Protein AF-Q01S53-F1 (afdb_monomer)

Secondary structure (DSSP, 8-state):
---SHHHHHHHHHHHHHHHHHGGG--HHHHHHHHHHHHHHHT--TTT----TTS-HHHHHHHHHHT-SS-HHHHHHHHH-SHHHHHHHHTTSS---HHHHHHHHHHHTS-GGGG--

Nearest PDB structures (foldseek):
  6jq4-assembly1_A  TM=4.716E-01  e=2.432E-02  Escherichia coli K-12
  2kpj-assembly1_A  TM=8.462E-01  e=1.633E+00  Agathobacter rectalis ATCC 33656
  6b9s-assembly3_F  TM=6.763E-01  e=1.186E+00  Nitrosopumilus maritimus SCM1
  6b9t-assembly1_B  TM=7.610E-01  e=1.916E+00  Nitrosopumilus maritimus SCM1
  3jxc-assembly1_L  TM=8.219E-01  e=4.996E+00  Lederbergvirus P22

Solvent-accessible surface area (backbone atoms only — not comparable to full-atom values): 6597 Å² total; per-residue (Å²): 125,72,87,47,71,67,53,45,50,54,50,50,55,54,46,51,54,52,56,74,40,58,86,76,50,51,76,67,53,49,53,50,46,56,57,50,51,58,36,44,74,56,49,48,82,70,35,62,80,64,65,95,85,58,52,45,24,54,36,51,47,47,40,38,74,42,38,96,55,59,58,66,72,71,34,32,87,60,51,55,51,71,67,49,41,51,30,37,59,68,54,76,38,85,48,49,69,69,47,17,45,50,46,15,63,75,67,38,45,69,31,72,64,40,48,124

Foldseek 3Di:
DQDAVVSVVVLVVLLVVLVVCPPVDDPVSVVVNVVSVVVCVLPDPQQHADDPPDALLVRLVSSQVSDPDHQCVLCCVQQPDPVSSVCLNVVVDQQDQRSLVSNCVSSSHHSVSRHD

Sequence (116 aa):
MIEDDKQFDGIMKRLSYLIGKGRSRTPDETKLYKLLDLRIEDYNPKYGMPPDSVTRDEALQFLLDHSEKPANELLAPVFGQRRHVHEALTGKRPISAAPARKLGQILRVKSGLFVR

Organism: Solibacter usitatus (strain Ellin6076) (NCBI:txid234267)

Radius of gyration: 16.97 Å; Cα contacts (8 Å, |Δi|>4): 108; chains: 1; bounding box: 45×22×43 Å

pLDDT: mean 80.61, std 10.2, range [51.03, 94.5]

Structure (mmCIF, N/CA/C/O backbone):
data_AF-Q01S53-F1
#
_entry.id   AF-Q01S53-F1
#
loop_
_atom_site.group_PDB
_atom_site.id
_atom_site.type_symbol
_atom_site.label_atom_id
_atom_site.label_alt_id
_atom_site.label_comp_id
_atom_site.label_asym_id
_atom_site.label_entity_id
_atom_site.label_seq_id
_atom_site.pdbx_PDB_ins_code
_atom_site.Cartn_x
_atom_site.Cartn_y
_atom_site.Cartn_z
_atom_site.occupancy
_atom_site.B_iso_or_equiv
_atom_site.auth_seq_id
_atom_site.auth_comp_id
_atom_site.auth_asym_id
_atom_site.auth_atom_id
_atom_site.pdbx_PDB_model_num
ATOM 1 N N . MET A 1 1 ? -7.812 -3.965 0.422 1.00 51.03 1 MET A N 1
ATOM 2 C CA . MET A 1 1 ? -6.970 -3.157 -0.470 1.00 51.03 1 MET A CA 1
ATOM 3 C C . MET A 1 1 ? -7.505 -1.740 -0.545 1.00 51.03 1 MET A C 1
ATOM 5 O O . MET A 1 1 ? -8.665 -1.569 -0.899 1.00 51.03 1 MET A O 1
ATOM 9 N N . ILE A 1 2 ? -6.680 -0.796 -0.105 1.00 56.50 2 ILE A N 1
ATOM 10 C CA . ILE A 1 2 ? -6.868 0.654 -0.193 1.00 56.50 2 ILE A CA 1
ATOM 11 C C . ILE A 1 2 ? -6.158 1.090 -1.476 1.00 56.50 2 ILE A C 1
ATOM 13 O O . ILE A 1 2 ? -5.087 0.555 -1.772 1.00 56.50 2 ILE A O 1
ATOM 17 N N . GLU A 1 3 ? -6.798 1.926 -2.284 1.00 54.00 3 GLU A N 1
ATOM 18 C CA . GLU A 1 3 ? -6.346 2.229 -3.650 1.00 54.00 3 GLU A CA 1
ATOM 19 C C . GLU A 1 3 ? -5.772 3.633 -3.786 1.00 54.00 3 GLU A C 1
ATOM 21 O O . GLU A 1 3 ? -4.897 3.829 -4.615 1.00 54.00 3 GLU A O 1
ATOM 26 N N . ASP A 1 4 ? -6.192 4.563 -2.929 1.00 60.47 4 ASP A N 1
ATOM 27 C CA . ASP A 1 4 ? -5.726 5.945 -2.938 1.00 60.47 4 ASP A CA 1
ATOM 28 C C . ASP A 1 4 ? -5.750 6.555 -1.522 1.00 60.47 4 ASP A C 1
ATOM 30 O O . ASP A 1 4 ? -6.352 6.004 -0.588 1.00 60.47 4 ASP A O 1
ATOM 34 N N . ASP A 1 5 ? -5.113 7.716 -1.369 1.00 60.00 5 ASP A N 1
ATOM 35 C CA . ASP A 1 5 ? -5.032 8.445 -0.098 1.00 60.00 5 ASP A CA 1
ATOM 36 C C . ASP A 1 5 ? -6.411 8.875 0.429 1.00 60.00 5 ASP A C 1
ATOM 38 O O . ASP A 1 5 ? -6.627 8.927 1.637 1.00 60.00 5 ASP A O 1
ATOM 42 N N . LYS A 1 6 ? -7.400 9.112 -0.445 1.00 68.69 6 LYS A N 1
ATOM 43 C CA . LYS A 1 6 ? -8.765 9.467 -0.017 1.00 68.69 6 LYS A CA 1
ATOM 44 C C . LYS A 1 6 ? -9.492 8.266 0.581 1.00 68.69 6 LYS A C 1
ATOM 46 O O . LYS A 1 6 ? -10.251 8.418 1.541 1.00 68.69 6 LYS A O 1
ATOM 51 N N . GLN A 1 7 ? -9.284 7.071 0.033 1.00 65.75 7 GLN A N 1
ATOM 52 C CA . GLN A 1 7 ? -9.774 5.823 0.597 1.00 65.75 7 GLN A CA 1
ATOM 53 C C . GLN A 1 7 ? -9.077 5.537 1.923 1.00 65.75 7 GLN A C 1
ATOM 55 O O . GLN A 1 7 ? -9.751 5.115 2.865 1.00 65.75 7 GLN A O 1
ATOM 60 N N . PHE A 1 8 ? -7.770 5.799 2.019 1.00 69.38 8 PHE A N 1
ATOM 61 C CA . PHE A 1 8 ? -7.038 5.691 3.275 1.00 69.38 8 PHE A CA 1
ATOM 62 C C . PHE A 1 8 ? -7.618 6.635 4.331 1.00 69.38 8 PHE A C 1
ATOM 64 O O . PHE A 1 8 ? -8.044 6.171 5.386 1.00 69.38 8 PHE A O 1
ATOM 71 N N . ASP A 1 9 ? -7.758 7.923 4.021 1.00 73.12 9 ASP A N 1
ATOM 72 C CA . ASP A 1 9 ? -8.330 8.930 4.918 1.00 73.12 9 ASP A CA 1
ATOM 73 C C . ASP A 1 9 ? -9.765 8.590 5.333 1.00 73.12 9 ASP A C 1
ATOM 75 O O . ASP A 1 9 ? -10.136 8.701 6.506 1.00 73.12 9 ASP A O 1
ATOM 79 N N . GLY A 1 10 ? -10.588 8.122 4.392 1.00 81.56 10 GLY A N 1
ATOM 80 C CA . GLY A 1 10 ? -11.950 7.671 4.668 1.00 81.56 10 GLY A CA 1
ATOM 81 C C . GLY A 1 10 ? -11.982 6.480 5.630 1.00 81.56 10 GLY A C 1
ATOM 82 O O . GLY A 1 10 ? -12.764 6.470 6.590 1.00 81.56 10 GLY A O 1
ATOM 83 N N . ILE A 1 11 ? -11.103 5.499 5.413 1.00 80.62 11 ILE A N 1
ATOM 84 C CA . ILE A 1 11 ? -10.939 4.334 6.284 1.00 80.62 11 ILE A CA 1
ATOM 85 C C . ILE A 1 11 ? -10.427 4.766 7.662 1.00 80.62 11 ILE A C 1
ATOM 87 O O . ILE A 1 11 ? -11.019 4.367 8.663 1.00 80.62 11 ILE A O 1
ATOM 91 N N . MET A 1 12 ? -9.425 5.643 7.738 1.00 78.88 12 MET A N 1
ATOM 92 C CA . MET A 1 12 ? -8.858 6.161 8.987 1.00 78.88 12 MET A CA 1
ATOM 93 C C . MET A 1 12 ? -9.864 6.974 9.796 1.00 78.88 12 MET A C 1
ATOM 95 O O . MET A 1 12 ? -9.945 6.825 11.019 1.00 78.88 12 MET A O 1
ATOM 99 N N . LYS A 1 13 ? -10.696 7.783 9.133 1.00 87.00 13 LYS A N 1
ATOM 100 C CA . LYS A 1 13 ? -11.781 8.531 9.778 1.00 87.00 13 LYS A CA 1
ATOM 101 C C . LYS A 1 13 ? -12.820 7.582 10.373 1.00 87.00 13 LYS A C 1
ATOM 103 O O . LYS A 1 13 ? -13.268 7.775 11.506 1.00 87.00 13 LYS A O 1
ATOM 108 N N . ARG A 1 14 ? -13.183 6.524 9.638 1.00 87.12 14 ARG A N 1
ATOM 109 C CA . ARG A 1 14 ? -14.126 5.503 10.117 1.00 87.12 14 ARG A CA 1
ATOM 110 C C . ARG A 1 14 ? -13.529 4.662 11.247 1.00 87.12 14 ARG A C 1
ATOM 112 O O . ARG A 1 14 ? -14.236 4.370 12.209 1.00 87.12 14 ARG A O 1
ATOM 119 N N . LEU A 1 15 ? -12.246 4.319 11.164 1.00 86.44 15 LEU A N 1
ATOM 120 C CA . LEU A 1 15 ? -11.533 3.574 12.197 1.00 86.44 15 LEU A CA 1
ATOM 121 C C . LEU A 1 15 ? -11.415 4.395 13.484 1.00 86.44 15 LEU A C 1
ATOM 123 O O . LEU A 1 15 ? -11.756 3.894 14.549 1.00 86.44 15 LEU A O 1
ATOM 127 N N . SER A 1 16 ? -11.045 5.675 13.381 1.00 84.06 16 SER A N 1
ATOM 128 C CA . SER A 1 16 ? -10.969 6.608 14.515 1.00 84.06 16 SER A CA 1
ATOM 129 C C . SER A 1 16 ? -12.303 6.726 15.251 1.00 84.06 16 SER A C 1
ATOM 131 O O . SER A 1 16 ? -12.344 6.676 16.479 1.00 84.06 16 SER A O 1
ATOM 133 N N . TYR A 1 17 ? -13.417 6.794 14.514 1.00 90.25 17 TYR A N 1
ATOM 134 C CA . TYR A 1 17 ? -14.755 6.770 15.108 1.00 90.25 17 TYR A CA 1
ATOM 135 C C . TYR A 1 17 ? -15.029 5.471 15.887 1.00 90.25 17 TYR A C 1
ATOM 137 O O . TYR A 1 17 ? -15.538 5.508 17.007 1.00 90.25 17 TYR A O 1
ATOM 145 N N . LEU A 1 18 ? -14.667 4.315 15.320 1.00 90.06 18 LEU A N 1
ATOM 146 C CA . LEU A 1 18 ? -14.849 3.008 15.962 1.00 90.06 18 LEU A CA 1
ATOM 147 C C . LEU A 1 18 ? -13.929 2.822 17.180 1.00 90.06 18 LEU A C 1
ATOM 149 O O . LEU A 1 18 ? -14.356 2.241 18.176 1.00 90.06 18 LEU A O 1
ATOM 153 N N . ILE A 1 19 ? -12.703 3.346 17.129 1.00 87.06 19 ILE A N 1
ATOM 154 C CA . ILE A 1 19 ? -11.773 3.390 18.265 1.00 87.06 19 ILE A CA 1
ATOM 155 C C . ILE A 1 19 ? -12.363 4.247 19.386 1.00 87.06 19 ILE A C 1
ATOM 157 O O . ILE A 1 19 ? -12.418 3.793 20.527 1.00 87.06 19 ILE A O 1
ATOM 161 N N . GLY A 1 20 ? -12.887 5.433 19.057 1.00 86.94 20 GLY A N 1
ATOM 162 C CA . GLY A 1 20 ? -13.521 6.337 20.019 1.00 86.94 20 GLY A CA 1
ATOM 163 C C . GLY A 1 20 ? -14.726 5.724 20.740 1.00 86.94 20 GLY A C 1
ATOM 164 O O . GLY A 1 20 ? -14.978 6.043 21.898 1.00 86.94 20 GLY A O 1
ATOM 165 N N . LYS A 1 21 ? -15.436 4.780 20.105 1.00 89.00 21 LYS A N 1
ATOM 166 C CA . LYS A 1 21 ? -16.507 4.009 20.759 1.00 89.00 21 LYS A CA 1
ATOM 167 C C . LYS A 1 21 ? -16.005 2.980 21.773 1.00 89.00 21 LYS A C 1
ATOM 169 O O . LYS A 1 21 ? -16.776 2.566 22.637 1.00 89.00 21 LYS A O 1
ATOM 174 N N . GLY A 1 22 ? -14.756 2.525 21.679 1.00 85.31 22 GLY A N 1
ATOM 175 C CA . GLY A 1 22 ? -14.156 1.594 22.634 1.00 85.31 22 GLY A CA 1
ATOM 176 C C . GLY A 1 22 ? -14.990 0.325 22.854 1.00 85.31 22 GLY A C 1
ATOM 177 O O . GLY A 1 22 ? -15.174 -0.476 21.932 1.00 85.31 22 GLY A O 1
ATOM 178 N N . ARG A 1 23 ? -15.474 0.130 24.089 1.00 86.00 23 ARG A N 1
ATOM 179 C CA . ARG A 1 23 ? -16.317 -1.014 24.494 1.00 86.00 23 ARG A CA 1
ATOM 180 C C . ARG A 1 23 ? -17.798 -0.855 24.133 1.00 86.00 23 ARG A C 1
ATOM 182 O O . ARG A 1 23 ? -18.526 -1.836 24.182 1.00 86.00 23 ARG A O 1
ATOM 189 N N . SER A 1 24 ? -18.229 0.338 23.728 1.00 91.88 24 SER A N 1
ATOM 190 C CA . SER A 1 24 ? -19.618 0.637 23.352 1.00 91.88 24 SER A CA 1
ATOM 191 C C . SER A 1 24 ? -19.940 0.294 21.892 1.00 91.88 24 SER A C 1
ATOM 193 O O . SER A 1 24 ? -21.009 0.646 21.398 1.00 91.88 24 SER A O 1
ATOM 195 N N . ARG A 1 25 ? -19.014 -0.355 21.172 1.00 93.19 25 ARG A N 1
ATOM 196 C CA . ARG A 1 25 ? -19.246 -0.833 19.803 1.00 93.19 25 ARG A CA 1
ATOM 197 C C . ARG A 1 25 ? -20.278 -1.949 19.792 1.00 93.19 25 ARG A C 1
ATOM 199 O O . ARG A 1 25 ? -20.219 -2.870 20.605 1.00 93.19 25 ARG A O 1
ATOM 206 N N . THR A 1 26 ? -21.164 -1.917 18.804 1.00 94.50 26 THR A N 1
ATOM 207 C CA . THR A 1 26 ? -22.052 -3.053 18.541 1.00 94.50 26 THR A CA 1
ATOM 208 C C . THR A 1 26 ? -21.261 -4.260 18.002 1.00 94.50 26 THR A C 1
ATOM 210 O O . THR A 1 26 ? -20.107 -4.121 17.565 1.00 94.50 26 THR A O 1
ATOM 213 N N . PRO A 1 27 ? -21.855 -5.468 17.986 1.00 92.81 27 PRO A N 1
ATOM 214 C CA . PRO A 1 27 ? -21.220 -6.637 17.380 1.00 92.81 27 PRO A CA 1
ATOM 215 C C . PRO A 1 27 ? -20.832 -6.420 15.910 1.00 92.81 27 PRO A C 1
ATOM 217 O O . PRO A 1 27 ? -19.741 -6.812 15.496 1.00 92.81 27 PRO A O 1
ATOM 220 N N . ASP A 1 28 ? -21.675 -5.744 15.130 1.00 92.44 28 ASP A N 1
ATOM 221 C CA . ASP A 1 28 ? -21.389 -5.471 13.718 1.00 92.44 28 ASP A CA 1
ATOM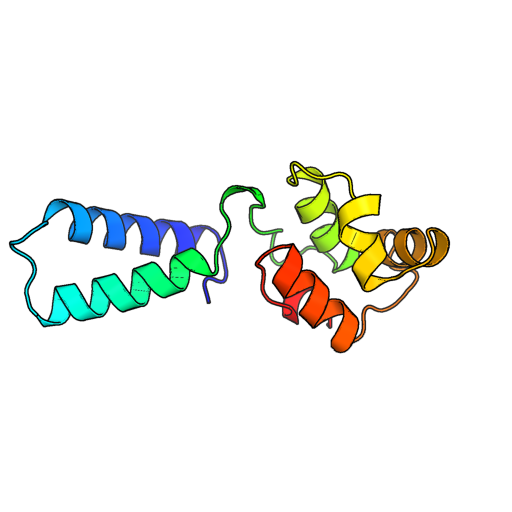 222 C C . ASP A 1 28 ? -20.337 -4.375 13.539 1.00 92.44 28 ASP A C 1
ATOM 224 O O . ASP A 1 28 ? -19.464 -4.492 12.680 1.00 92.44 28 ASP A O 1
ATOM 228 N N . GLU A 1 29 ? -20.323 -3.362 14.406 1.00 92.06 29 GLU A N 1
ATOM 229 C CA . GLU A 1 29 ? -19.243 -2.370 14.446 1.00 92.06 29 GLU A CA 1
ATOM 230 C C . GLU A 1 29 ? -17.895 -2.997 14.811 1.00 92.06 29 GLU A C 1
ATOM 232 O O . GLU A 1 29 ? -16.853 -2.586 14.300 1.00 92.06 29 GLU A O 1
ATOM 237 N N . THR A 1 30 ? -17.904 -4.026 15.657 1.00 91.19 30 THR A N 1
ATOM 238 C CA . THR A 1 30 ? -16.702 -4.788 16.006 1.00 91.19 30 THR A CA 1
ATOM 239 C C . THR A 1 30 ? -16.196 -5.610 14.821 1.00 91.19 30 THR A C 1
ATOM 241 O O . THR A 1 30 ? -14.990 -5.636 14.572 1.00 91.19 30 THR A O 1
ATOM 244 N N . LYS A 1 31 ? -17.092 -6.246 14.052 1.00 90.25 31 LYS A N 1
ATOM 245 C CA . LYS A 1 31 ? -16.720 -6.933 12.801 1.00 90.25 31 LYS A CA 1
ATOM 246 C C . LYS A 1 31 ? -16.149 -5.951 11.779 1.00 90.25 31 LYS A C 1
ATOM 248 O O . LYS A 1 31 ? -15.105 -6.227 11.193 1.00 90.25 31 LYS A O 1
ATOM 253 N N . LEU A 1 32 ? -16.800 -4.799 11.601 1.00 89.88 32 LEU A N 1
ATOM 254 C CA . LEU A 1 32 ? -16.341 -3.755 10.689 1.00 89.88 32 LEU A CA 1
ATOM 255 C C . LEU A 1 32 ? -14.964 -3.226 11.095 1.00 89.88 32 LEU A C 1
ATOM 257 O O . LEU A 1 32 ? -14.094 -3.113 10.240 1.00 89.88 32 LEU A O 1
ATOM 261 N N . TYR A 1 33 ? -14.746 -2.957 12.385 1.00 87.25 33 TYR A N 1
ATOM 262 C CA . TYR A 1 33 ? -13.440 -2.548 12.898 1.00 87.25 33 TYR A CA 1
ATOM 263 C C . TYR A 1 33 ? -12.357 -3.560 12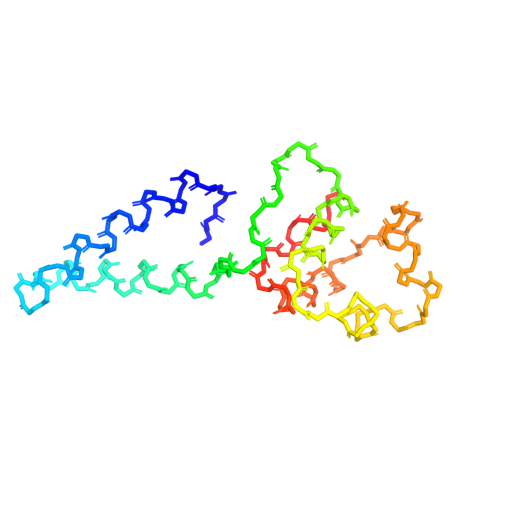.521 1.00 87.25 33 TYR A C 1
ATOM 265 O O . TYR A 1 33 ? -11.396 -3.172 11.877 1.00 87.25 33 TYR A O 1
ATOM 273 N N . LYS A 1 34 ? -12.545 -4.851 12.832 1.00 84.69 34 LYS A N 1
ATOM 274 C CA . LYS A 1 34 ? -11.555 -5.896 12.514 1.00 84.69 34 LYS A CA 1
ATOM 275 C C . LYS A 1 34 ? -11.248 -5.975 11.016 1.00 84.69 34 LYS A C 1
ATOM 277 O O . LYS A 1 34 ? -10.097 -6.140 10.634 1.00 84.69 34 LYS A O 1
ATOM 282 N N . LEU A 1 35 ? -12.267 -5.840 10.166 1.00 85.50 35 LEU A N 1
ATOM 283 C CA . LEU A 1 35 ? -12.094 -5.853 8.713 1.00 85.50 35 LEU A CA 1
ATOM 284 C C . LEU A 1 35 ? -11.316 -4.630 8.199 1.00 85.50 35 LEU A C 1
ATOM 286 O O . LEU A 1 35 ? -10.526 -4.753 7.263 1.00 85.50 35 LEU A O 1
ATOM 290 N N . LEU A 1 36 ? -11.573 -3.449 8.766 1.00 82.00 36 LEU A N 1
ATOM 291 C CA . LEU A 1 36 ? -10.873 -2.216 8.404 1.00 82.00 36 LEU A CA 1
ATOM 292 C C . LEU A 1 36 ? -9.436 -2.202 8.939 1.00 82.00 36 LEU A C 1
ATOM 294 O O . LEU A 1 36 ? -8.545 -1.765 8.222 1.00 82.00 36 LEU A O 1
ATOM 298 N N . ASP A 1 37 ? -9.213 -2.734 10.138 1.00 76.38 37 ASP A N 1
ATOM 299 C CA . ASP A 1 37 ? -7.897 -2.874 10.770 1.00 76.38 37 ASP A CA 1
ATOM 300 C C . ASP A 1 37 ? -6.977 -3.772 9.923 1.00 76.38 37 ASP A C 1
ATOM 302 O O . ASP A 1 37 ? -5.898 -3.350 9.518 1.00 76.38 37 ASP A O 1
ATOM 306 N N . LEU A 1 38 ? -7.479 -4.934 9.482 1.00 73.88 38 LEU A N 1
ATOM 307 C CA . LEU A 1 38 ? -6.797 -5.813 8.516 1.00 73.88 38 LEU A CA 1
ATOM 308 C C . LEU A 1 38 ? -6.455 -5.108 7.193 1.00 73.88 38 LEU A C 1
ATOM 310 O O . LEU A 1 38 ? -5.425 -5.370 6.580 1.00 73.88 38 LEU A O 1
ATOM 314 N N . ARG A 1 39 ? -7.328 -4.210 6.717 1.00 68.56 39 ARG A N 1
ATOM 315 C CA . ARG A 1 39 ? -7.078 -3.430 5.493 1.00 68.56 39 ARG A CA 1
ATOM 316 C C . ARG A 1 39 ? -5.979 -2.382 5.677 1.00 68.56 39 ARG A C 1
ATOM 318 O O . ARG A 1 39 ? -5.359 -2.028 4.677 1.00 68.56 39 ARG A O 1
ATOM 325 N N . ILE A 1 40 ? -5.790 -1.876 6.895 1.00 64.38 40 ILE A N 1
ATOM 326 C CA . ILE A 1 40 ? -4.737 -0.914 7.237 1.00 64.38 40 ILE A CA 1
ATOM 327 C C . ILE A 1 40 ? -3.412 -1.631 7.485 1.00 64.38 40 ILE A C 1
ATOM 329 O O . ILE A 1 40 ? -2.388 -1.082 7.121 1.00 64.38 40 ILE A O 1
ATOM 333 N N . GLU A 1 41 ? -3.390 -2.856 8.018 1.00 59.38 41 GLU A N 1
ATOM 334 C CA . GLU A 1 41 ? -2.139 -3.632 8.133 1.00 59.38 41 GLU A CA 1
ATOM 335 C C . GLU A 1 41 ? -1.448 -3.849 6.771 1.00 59.38 41 GLU A C 1
ATOM 337 O O . GLU A 1 41 ? -0.216 -3.870 6.688 1.00 59.38 41 GLU A O 1
ATOM 342 N N . ASP A 1 42 ? -2.249 -3.944 5.706 1.00 57.66 42 ASP A N 1
ATOM 343 C CA . ASP A 1 42 ? -1.812 -3.991 4.304 1.00 57.66 42 ASP A CA 1
ATOM 344 C C . ASP A 1 42 ? -1.329 -2.632 3.756 1.00 57.66 42 ASP A C 1
ATOM 346 O O . ASP A 1 42 ? -0.734 -2.586 2.681 1.00 57.66 42 ASP A O 1
ATOM 350 N N . TYR A 1 43 ? -1.603 -1.523 4.449 1.00 58.47 43 TYR A N 1
ATOM 351 C CA . TYR A 1 43 ? -1.197 -0.171 4.073 1.00 58.47 43 TYR A CA 1
ATOM 352 C C . TYR A 1 43 ? -0.083 0.312 5.000 1.00 58.47 43 TYR A C 1
ATOM 354 O O . TYR A 1 43 ? -0.285 0.511 6.196 1.00 58.47 43 TYR A O 1
ATOM 362 N N . ASN A 1 44 ? 1.112 0.543 4.460 1.00 59.53 44 ASN A N 1
ATOM 363 C CA . ASN A 1 44 ? 2.191 1.113 5.255 1.00 59.53 44 ASN A CA 1
ATOM 364 C C . ASN A 1 44 ? 2.254 2.641 5.079 1.00 59.53 44 ASN A C 1
ATOM 366 O O . ASN A 1 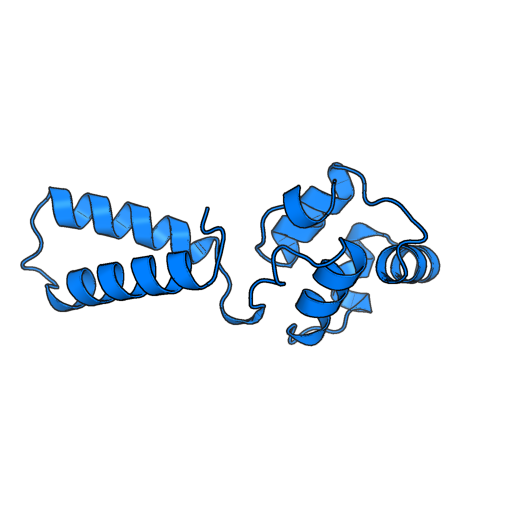44 ? 2.761 3.102 4.054 1.00 59.53 44 ASN A O 1
ATOM 370 N N . PRO A 1 45 ? 1.830 3.440 6.079 1.00 55.00 45 PRO A N 1
ATOM 371 C CA . PRO A 1 45 ? 1.884 4.898 5.994 1.00 55.00 45 PRO A CA 1
ATOM 372 C C . PRO A 1 45 ? 3.311 5.444 5.858 1.00 55.00 45 PRO A C 1
ATOM 374 O O . PRO A 1 45 ? 3.463 6.582 5.430 1.00 55.00 45 PRO A O 1
ATOM 377 N N . LYS A 1 46 ? 4.357 4.657 6.175 1.00 56.16 46 LYS A N 1
ATOM 378 C CA . LYS A 1 46 ? 5.748 5.080 5.945 1.00 56.16 46 LYS A CA 1
ATOM 379 C C . LYS A 1 46 ? 6.086 5.250 4.466 1.00 56.16 46 LYS A C 1
ATOM 381 O O . LYS A 1 46 ? 6.927 6.081 4.164 1.00 56.16 46 LYS A O 1
ATOM 386 N N . TYR A 1 47 ? 5.470 4.483 3.566 1.00 58.50 47 TYR A N 1
ATOM 387 C CA . TYR A 1 47 ? 5.869 4.477 2.155 1.00 58.50 47 TYR A CA 1
ATOM 388 C C . TYR A 1 47 ? 5.013 5.387 1.264 1.00 58.50 47 TYR A C 1
ATOM 390 O O . TYR A 1 47 ? 5.417 5.657 0.136 1.00 58.50 47 TYR A O 1
ATOM 398 N N . GLY A 1 48 ? 3.864 5.876 1.754 1.00 64.06 48 GLY A N 1
ATOM 399 C CA . GLY A 1 48 ? 2.873 6.578 0.928 1.00 64.06 48 GLY A CA 1
ATOM 400 C C . GLY A 1 48 ? 2.381 5.723 -0.251 1.00 64.06 48 GLY A C 1
ATOM 401 O O . GLY A 1 48 ? 2.843 4.599 -0.461 1.00 64.06 48 GLY A O 1
ATOM 402 N N . MET A 1 49 ? 1.436 6.233 -1.038 1.00 69.62 49 MET A N 1
ATOM 403 C CA . MET A 1 49 ? 1.106 5.641 -2.337 1.00 69.62 49 MET A CA 1
ATOM 404 C C . MET A 1 49 ? 1.566 6.574 -3.458 1.00 69.62 49 MET A C 1
ATOM 406 O O . MET A 1 49 ? 1.291 7.773 -3.402 1.00 69.62 49 MET A O 1
ATOM 410 N N . PRO A 1 50 ? 2.270 6.059 -4.481 1.00 71.75 50 PRO A N 1
ATOM 411 C CA . PRO A 1 50 ? 2.560 6.854 -5.662 1.00 71.75 50 PRO A CA 1
ATOM 412 C C . PRO A 1 50 ? 1.247 7.242 -6.3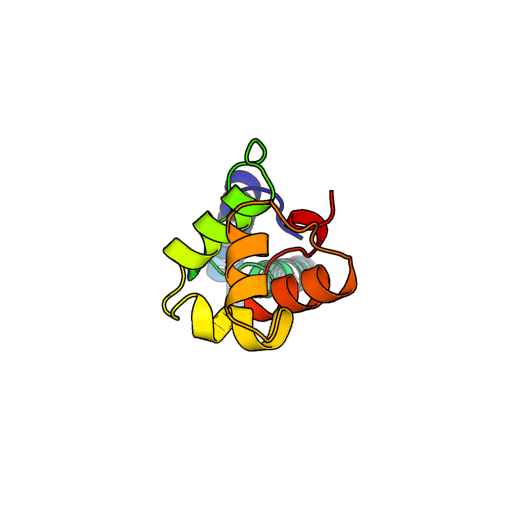76 1.00 71.75 50 PRO A C 1
ATOM 414 O O . PRO A 1 50 ? 0.303 6.448 -6.364 1.00 71.75 50 PRO A O 1
ATOM 417 N N . PRO A 1 51 ? 1.165 8.423 -7.019 1.00 72.81 51 PRO A N 1
ATOM 418 C CA . PRO A 1 51 ? -0.029 8.842 -7.755 1.00 72.81 51 PRO A CA 1
ATOM 419 C C . PRO A 1 51 ? -0.409 7.850 -8.863 1.00 72.81 51 PRO A C 1
ATOM 421 O O . PRO A 1 51 ? 0.465 7.322 -9.542 1.00 72.81 51 PRO A O 1
ATOM 424 N N . ASP A 1 52 ? -1.704 7.674 -9.141 1.00 67.25 52 ASP A N 1
ATOM 425 C CA . ASP A 1 52 ? -2.197 6.722 -10.159 1.00 67.25 52 ASP A CA 1
ATOM 426 C C . ASP A 1 52 ? -1.640 6.943 -11.581 1.00 67.25 52 ASP A C 1
ATOM 428 O O . ASP A 1 52 ? -1.720 6.052 -12.432 1.00 67.25 52 ASP A O 1
ATOM 432 N N . SER A 1 53 ? -1.105 8.135 -11.861 1.00 74.00 53 SER A N 1
ATOM 433 C CA . SER A 1 53 ? -0.580 8.538 -13.167 1.00 74.00 53 SER A CA 1
ATOM 434 C C . SER A 1 53 ? 0.883 8.169 -13.417 1.00 74.00 53 SER A C 1
ATOM 436 O O . SER A 1 53 ? 1.343 8.366 -14.541 1.00 74.00 53 SER A O 1
ATOM 438 N N . VAL A 1 54 ? 1.628 7.698 -12.411 1.00 80.56 54 VAL A N 1
ATOM 439 C CA . VAL A 1 54 ? 3.072 7.456 -12.565 1.00 80.56 54 VAL A CA 1
ATOM 440 C C . VAL A 1 54 ? 3.372 6.110 -13.227 1.00 80.56 54 VAL A C 1
ATOM 442 O O . VAL A 1 54 ? 2.592 5.153 -13.145 1.00 80.56 54 VAL A O 1
ATOM 445 N N . THR A 1 55 ? 4.520 6.015 -13.893 1.00 84.69 55 THR A N 1
ATOM 446 C CA . THR A 1 55 ? 5.017 4.750 -14.441 1.00 84.69 55 THR A CA 1
ATOM 447 C C . THR A 1 55 ? 5.442 3.794 -13.319 1.00 84.69 55 THR A C 1
ATOM 449 O O . THR A 1 55 ? 5.541 4.149 -12.148 1.00 84.69 55 THR A O 1
ATOM 452 N N . ARG A 1 56 ? 5.687 2.522 -13.647 1.00 85.62 56 ARG A N 1
ATOM 453 C CA . ARG A 1 56 ? 6.029 1.493 -12.643 1.00 85.62 56 ARG A CA 1
ATOM 454 C C . ARG A 1 56 ? 7.388 1.741 -11.998 1.00 85.62 56 ARG A C 1
ATOM 456 O O . ARG A 1 56 ? 7.577 1.435 -10.825 1.00 85.62 56 ARG A O 1
ATOM 463 N N . ASP A 1 57 ? 8.328 2.241 -12.787 1.00 86.25 57 ASP A N 1
ATOM 464 C CA . ASP A 1 57 ? 9.655 2.654 -12.350 1.00 86.25 57 ASP A CA 1
ATOM 465 C C . ASP A 1 57 ? 9.584 3.919 -11.488 1.00 86.25 57 ASP A C 1
ATOM 467 O O . ASP A 1 57 ? 10.199 3.942 -10.426 1.00 86.25 57 ASP A O 1
ATOM 471 N N . GLU A 1 58 ? 8.744 4.896 -11.843 1.00 86.69 58 GLU A N 1
ATOM 472 C CA . GLU A 1 58 ? 8.468 6.067 -11.000 1.00 86.69 58 GLU A CA 1
ATOM 473 C C . GLU A 1 58 ? 7.788 5.679 -9.676 1.00 86.69 58 GLU A C 1
ATOM 475 O O . GLU A 1 58 ? 8.192 6.147 -8.613 1.00 86.69 58 GLU A O 1
ATOM 480 N N . ALA A 1 59 ? 6.808 4.768 -9.706 1.00 86.00 59 ALA A N 1
ATOM 481 C CA . ALA A 1 59 ? 6.170 4.220 -8.508 1.00 86.00 59 ALA A CA 1
ATOM 482 C C . ALA A 1 59 ? 7.179 3.495 -7.609 1.00 86.00 59 ALA A C 1
ATOM 484 O O . ALA A 1 59 ? 7.169 3.659 -6.388 1.00 86.00 59 ALA A O 1
ATOM 485 N N . LEU A 1 60 ? 8.064 2.692 -8.206 1.00 87.12 60 LEU A N 1
ATOM 486 C CA . LEU A 1 60 ? 9.127 2.008 -7.482 1.00 87.12 60 LEU A CA 1
ATOM 487 C C . LEU A 1 60 ? 10.100 3.014 -6.858 1.00 87.12 60 LEU A C 1
ATOM 489 O O . LEU A 1 60 ? 10.434 2.865 -5.687 1.00 87.12 60 LEU A O 1
ATOM 493 N N . GLN A 1 61 ? 10.521 4.035 -7.604 1.00 88.12 61 GLN A N 1
ATOM 494 C CA . GLN A 1 61 ? 11.418 5.077 -7.110 1.00 88.12 61 GLN A CA 1
ATOM 495 C C . GLN A 1 61 ? 10.785 5.851 -5.947 1.00 88.12 61 GLN A C 1
ATOM 497 O O . GLN A 1 61 ? 11.406 5.972 -4.896 1.00 88.12 61 GLN A O 1
ATOM 502 N N . PHE A 1 62 ? 9.519 6.258 -6.077 1.00 86.88 62 PHE A N 1
ATOM 503 C CA . PHE A 1 62 ? 8.770 6.944 -5.022 1.00 86.88 62 PHE A CA 1
ATOM 504 C C . PHE A 1 62 ? 8.757 6.151 -3.709 1.00 86.88 62 PHE A C 1
ATOM 506 O O . PHE A 1 62 ? 9.067 6.695 -2.649 1.00 86.88 62 PHE A O 1
ATOM 513 N N . LEU A 1 63 ? 8.444 4.853 -3.773 1.00 85.25 63 LEU A N 1
ATOM 514 C CA . LEU A 1 63 ?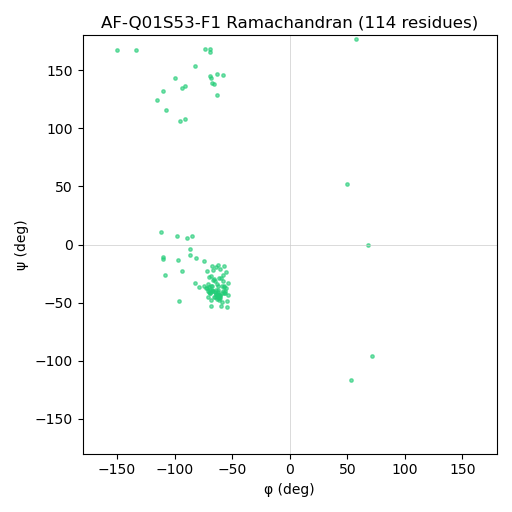 8.384 3.987 -2.590 1.00 85.25 63 LEU A CA 1
ATOM 515 C C . LEU A 1 63 ? 9.757 3.793 -1.931 1.00 85.25 63 LEU A C 1
ATOM 517 O O . LEU A 1 63 ? 9.842 3.577 -0.722 1.00 85.25 63 LEU A O 1
ATOM 521 N N . LEU A 1 64 ? 10.835 3.849 -2.715 1.00 86.31 64 LEU A N 1
ATOM 522 C CA . LEU A 1 64 ? 12.203 3.743 -2.210 1.00 86.31 64 LEU A CA 1
ATOM 523 C C . LEU A 1 64 ? 12.688 5.050 -1.590 1.00 86.31 64 LEU A C 1
ATOM 525 O O . LEU A 1 64 ? 13.377 5.004 -0.576 1.00 86.31 64 LEU A O 1
ATOM 529 N N . ASP A 1 65 ? 12.300 6.191 -2.153 1.00 84.88 65 ASP A N 1
ATOM 530 C CA . ASP A 1 65 ? 12.624 7.510 -1.605 1.00 84.88 65 ASP A CA 1
ATOM 531 C C . ASP A 1 65 ? 11.927 7.741 -0.253 1.00 84.88 65 ASP A C 1
ATOM 533 O O . ASP A 1 65 ? 12.478 8.395 0.631 1.00 84.88 65 ASP A O 1
ATOM 537 N N . HIS A 1 66 ? 10.750 7.137 -0.057 1.00 80.00 66 HIS A N 1
ATOM 538 C CA . HIS A 1 66 ? 10.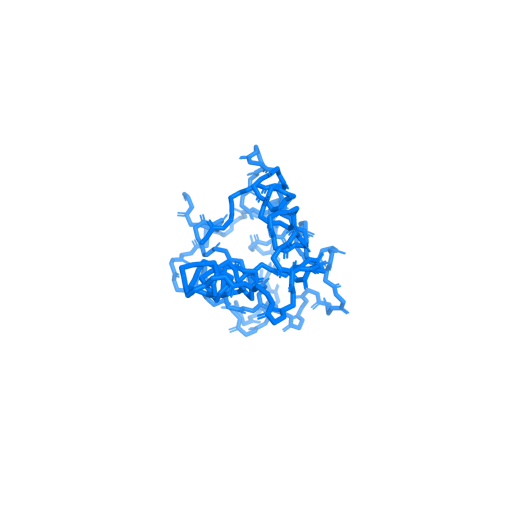013 7.138 1.213 1.00 80.00 66 HIS A CA 1
ATOM 539 C C . HIS A 1 66 ? 10.387 5.964 2.131 1.00 80.00 66 HIS A C 1
ATOM 541 O O . HIS A 1 66 ? 9.793 5.771 3.192 1.00 80.00 66 HIS A O 1
ATOM 547 N N . SER A 1 67 ? 11.379 5.155 1.752 1.00 79.00 67 SER A N 1
ATOM 548 C CA . SER A 1 67 ? 11.842 4.046 2.573 1.00 79.00 67 SER A CA 1
ATOM 549 C C . SER A 1 67 ? 12.976 4.448 3.512 1.00 79.00 67 SER A C 1
ATOM 551 O O . SER A 1 67 ? 13.967 5.047 3.117 1.00 79.00 67 SER A O 1
ATOM 553 N N . GLU A 1 68 ? 12.891 3.991 4.763 1.00 77.50 68 GLU A N 1
ATOM 554 C CA . GLU A 1 68 ? 13.983 4.102 5.744 1.00 77.50 68 GLU A CA 1
ATOM 555 C C . GLU A 1 68 ? 15.200 3.231 5.388 1.00 77.50 68 GLU A C 1
ATOM 557 O O . GLU A 1 68 ? 16.295 3.427 5.913 1.00 77.50 68 GLU A O 1
ATOM 562 N N . LYS A 1 69 ? 15.005 2.236 4.516 1.00 81.19 69 LYS A N 1
ATOM 563 C CA . LYS A 1 69 ? 16.046 1.318 4.048 1.00 81.19 69 LYS A CA 1
ATOM 564 C C . LYS A 1 69 ? 16.573 1.720 2.675 1.00 81.19 69 LYS A C 1
ATOM 566 O O . LYS A 1 69 ? 15.768 2.082 1.813 1.00 81.19 69 LYS A O 1
ATOM 571 N N . PRO A 1 70 ? 17.882 1.553 2.422 1.00 83.69 70 PRO A N 1
ATOM 572 C CA . PRO A 1 70 ? 18.474 1.923 1.149 1.00 83.69 70 PRO A CA 1
ATOM 573 C C . PRO A 1 70 ? 18.005 0.987 0.025 1.00 83.69 70 PRO A C 1
ATOM 575 O O . PRO A 1 70 ? 17.820 -0.221 0.211 1.00 83.69 70 PRO A O 1
ATOM 578 N N . ALA A 1 71 ? 17.837 1.545 -1.177 1.00 81.94 71 ALA A N 1
ATOM 579 C CA . ALA A 1 71 ? 17.249 0.838 -2.315 1.00 81.94 71 ALA A CA 1
ATOM 580 C C . ALA A 1 71 ? 17.989 -0.452 -2.698 1.00 81.94 71 ALA A C 1
ATOM 582 O O . ALA A 1 71 ? 17.375 -1.447 -3.069 1.00 81.94 71 ALA A O 1
ATOM 583 N N . ASN A 1 72 ? 19.314 -0.480 -2.573 1.00 82.31 72 ASN A N 1
ATOM 584 C CA . ASN A 1 72 ? 20.103 -1.683 -2.834 1.00 82.31 72 ASN A CA 1
ATOM 585 C C . ASN A 1 72 ? 19.759 -2.840 -1.880 1.00 82.31 72 ASN A C 1
ATOM 587 O O . ASN A 1 72 ? 19.692 -3.979 -2.334 1.00 82.31 72 ASN A O 1
ATOM 591 N N . GLU A 1 73 ? 19.521 -2.568 -0.596 1.00 84.06 73 GLU A N 1
ATOM 592 C CA . GLU A 1 73 ? 19.160 -3.586 0.398 1.00 84.06 73 GLU A CA 1
ATOM 593 C C . GLU A 1 73 ? 17.760 -4.145 0.128 1.00 84.06 73 GLU A C 1
ATOM 595 O O . GLU A 1 73 ? 17.558 -5.357 0.172 1.00 84.06 73 GLU A O 1
ATOM 600 N N . LEU A 1 74 ? 16.802 -3.279 -0.215 1.00 85.25 74 LEU A N 1
ATOM 601 C CA . LEU A 1 74 ? 15.429 -3.692 -0.514 1.00 85.25 74 LEU A CA 1
ATOM 602 C C . LEU A 1 74 ? 15.307 -4.469 -1.826 1.00 85.25 74 LEU A C 1
ATOM 604 O O . LEU A 1 74 ? 14.511 -5.404 -1.929 1.00 85.25 74 LEU A O 1
ATOM 608 N N . LEU A 1 75 ? 16.086 -4.086 -2.838 1.00 88.44 75 LEU A N 1
ATOM 609 C CA . LEU A 1 75 ? 15.956 -4.618 -4.192 1.00 88.44 75 LEU A CA 1
ATOM 610 C C . LEU A 1 75 ? 16.875 -5.813 -4.472 1.00 88.44 75 LEU A C 1
ATOM 612 O O . LEU A 1 75 ? 16.555 -6.622 -5.347 1.00 88.44 75 LEU A O 1
ATOM 616 N N . ALA A 1 76 ? 17.975 -5.987 -3.729 1.00 86.44 76 ALA A N 1
ATOM 617 C CA . ALA A 1 76 ? 18.869 -7.137 -3.892 1.00 86.44 76 ALA A CA 1
ATOM 618 C C . ALA A 1 76 ? 18.155 -8.499 -3.737 1.00 86.44 76 ALA A C 1
ATOM 620 O O . ALA A 1 76 ? 18.366 -9.366 -4.587 1.00 86.44 76 ALA A O 1
ATOM 621 N N . PRO A 1 77 ? 17.238 -8.711 -2.769 1.00 87.44 77 PRO A N 1
ATOM 622 C CA . PRO A 1 77 ? 16.474 -9.956 -2.667 1.00 87.44 77 PRO A CA 1
ATOM 623 C C . PRO A 1 77 ? 15.542 -10.222 -3.857 1.00 87.44 77 PRO A C 1
ATOM 625 O O . PRO A 1 77 ? 15.085 -11.355 -4.027 1.00 87.44 77 PRO A O 1
ATOM 628 N N . VAL A 1 78 ? 15.207 -9.195 -4.643 1.00 89.50 78 VAL A N 1
ATOM 629 C CA . VAL A 1 78 ? 14.255 -9.271 -5.760 1.00 89.50 78 VAL A CA 1
ATOM 630 C C . VAL A 1 78 ? 14.974 -9.468 -7.092 1.00 89.50 78 VAL A C 1
ATOM 632 O O . VAL A 1 78 ? 14.601 -10.345 -7.867 1.00 89.50 78 VAL A O 1
ATOM 635 N N . PHE A 1 79 ? 16.005 -8.666 -7.353 1.00 88.38 79 PHE A N 1
ATOM 636 C CA . PHE A 1 79 ? 16.677 -8.595 -8.655 1.00 88.38 79 PHE A CA 1
ATOM 637 C C . PHE A 1 79 ? 18.096 -9.184 -8.648 1.00 88.38 79 PHE A C 1
ATOM 639 O O . PHE A 1 79 ? 18.686 -9.420 -9.710 1.00 88.38 79 PHE A O 1
ATOM 646 N N . GLY A 1 80 ? 18.647 -9.446 -7.460 1.00 86.94 80 GLY A N 1
ATOM 647 C CA . GLY A 1 80 ? 19.994 -9.966 -7.267 1.00 86.94 80 GLY A CA 1
ATOM 648 C C . GLY A 1 80 ? 21.056 -8.920 -7.585 1.00 86.94 80 GLY A C 1
ATOM 649 O O . GLY A 1 80 ? 21.425 -8.105 -6.745 1.00 86.94 80 GLY A O 1
ATOM 650 N N . GLN A 1 81 ? 21.577 -8.961 -8.810 1.00 86.94 81 GLN A N 1
ATOM 651 C CA . GLN A 1 81 ? 22.713 -8.138 -9.221 1.00 86.94 81 GLN A CA 1
ATOM 652 C C . GLN A 1 81 ? 22.360 -6.647 -9.286 1.00 86.94 81 GLN A C 1
ATOM 654 O O . GLN A 1 81 ? 21.301 -6.264 -9.785 1.00 86.94 81 GLN A O 1
ATOM 659 N N . ARG A 1 82 ? 23.317 -5.790 -8.904 1.00 84.31 82 ARG A N 1
ATOM 660 C CA . ARG A 1 82 ? 23.182 -4.322 -8.940 1.00 84.31 82 ARG A CA 1
ATOM 661 C C . ARG A 1 82 ? 22.770 -3.785 -10.318 1.00 84.31 82 ARG A C 1
ATOM 663 O O . ARG A 1 82 ? 22.019 -2.817 -10.384 1.00 84.31 82 ARG A O 1
ATOM 670 N N . ARG A 1 83 ? 23.198 -4.428 -11.415 1.00 86.75 83 ARG A N 1
ATOM 671 C CA . ARG A 1 83 ? 22.771 -4.037 -12.771 1.00 86.75 83 ARG A CA 1
ATOM 672 C C . ARG A 1 83 ? 21.260 -4.194 -12.961 1.00 86.75 83 ARG A C 1
ATOM 674 O O . ARG A 1 83 ? 20.621 -3.293 -13.476 1.00 86.75 83 ARG A O 1
ATOM 681 N N . HIS A 1 84 ? 20.683 -5.302 -12.490 1.00 86.88 84 HIS A N 1
ATOM 682 C CA . HIS A 1 84 ? 19.255 -5.584 -12.640 1.00 86.88 84 HIS A CA 1
ATOM 683 C C . HIS A 1 84 ? 18.411 -4.665 -11.760 1.00 86.88 84 HIS A C 1
ATOM 685 O O . HIS A 1 84 ? 17.323 -4.270 -12.160 1.00 86.88 84 HIS A O 1
ATOM 691 N N . VAL A 1 85 ? 18.939 -4.301 -10.588 1.00 86.00 85 VAL A N 1
ATOM 692 C CA . VAL A 1 85 ? 18.356 -3.263 -9.733 1.00 86.00 85 VA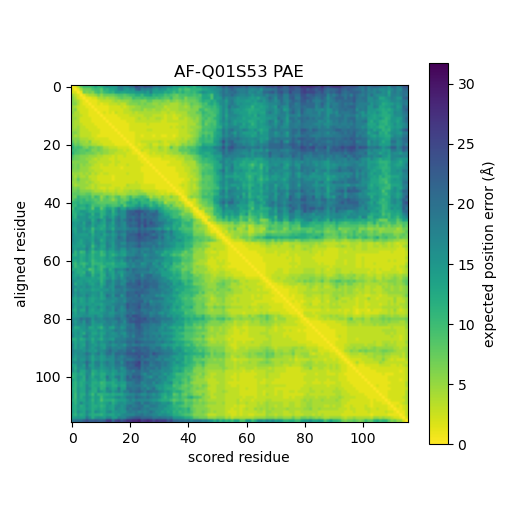L A CA 1
ATOM 693 C C . VAL A 1 85 ? 18.281 -1.938 -10.496 1.00 86.00 85 VAL A C 1
ATOM 695 O O . VAL A 1 85 ? 17.217 -1.338 -10.575 1.00 86.00 85 VAL A O 1
ATOM 698 N N . HIS A 1 86 ? 19.379 -1.510 -11.122 1.00 85.56 86 HIS A N 1
ATOM 699 C CA . HIS A 1 86 ? 19.405 -0.268 -11.895 1.00 85.56 86 HIS A CA 1
ATOM 700 C C . HIS A 1 86 ? 18.498 -0.312 -13.137 1.00 85.56 86 HIS A C 1
ATOM 702 O O . HIS A 1 86 ? 17.792 0.652 -13.419 1.00 85.56 86 HIS A O 1
ATOM 708 N N . GLU A 1 87 ? 18.468 -1.428 -13.868 1.00 88.00 87 GLU A N 1
ATOM 709 C CA . GLU A 1 87 ? 17.564 -1.600 -15.012 1.00 88.00 87 GLU A CA 1
ATOM 710 C C . GLU A 1 87 ? 16.083 -1.538 -14.601 1.00 88.00 87 GLU A C 1
ATOM 712 O O . GLU A 1 87 ? 15.270 -1.014 -15.357 1.00 88.00 87 GLU A O 1
ATOM 717 N N . ALA A 1 88 ? 15.728 -2.051 -13.416 1.00 85.94 88 ALA A N 1
ATOM 718 C CA . ALA A 1 88 ? 14.367 -1.974 -12.886 1.00 85.94 88 ALA A CA 1
ATOM 719 C C . ALA A 1 88 ? 13.988 -0.543 -12.466 1.00 85.94 88 ALA A C 1
ATOM 721 O O . ALA A 1 88 ? 12.880 -0.104 -12.751 1.00 85.94 88 ALA A O 1
ATOM 722 N N . LEU A 1 89 ? 14.916 0.195 -11.845 1.00 85.50 89 LEU A N 1
ATOM 723 C CA . LEU A 1 89 ? 14.716 1.599 -11.450 1.00 85.50 89 LEU A CA 1
ATOM 724 C C . LEU A 1 89 ? 14.615 2.560 -12.637 1.00 85.50 89 LEU A C 1
ATOM 726 O O . LEU A 1 89 ? 14.015 3.616 -12.523 1.00 85.50 89 LEU A O 1
ATOM 730 N N . THR A 1 90 ? 15.227 2.212 -13.766 1.00 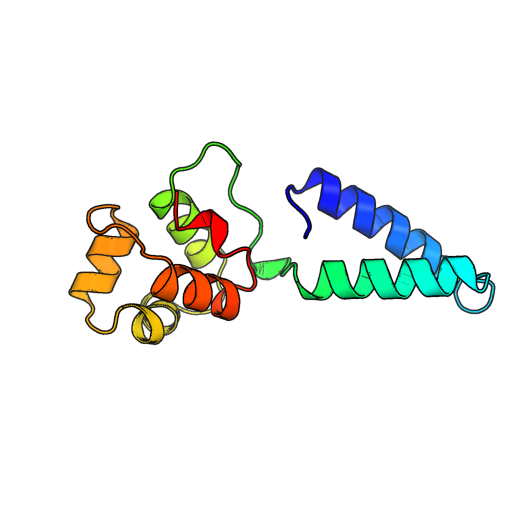86.75 90 THR A N 1
ATOM 731 C CA . THR A 1 90 ? 15.226 3.044 -14.982 1.00 86.75 90 THR A CA 1
ATOM 732 C C . THR A 1 90 ? 14.174 2.610 -16.002 1.00 86.75 90 THR A C 1
ATOM 734 O O . THR A 1 90 ? 14.218 3.057 -17.146 1.00 86.75 90 THR A O 1
ATOM 737 N N . GLY A 1 91 ? 13.300 1.661 -15.647 1.00 83.94 91 GLY A N 1
ATOM 738 C CA . GLY A 1 91 ? 12.273 1.121 -16.544 1.00 83.94 91 GLY A CA 1
ATOM 739 C C . GLY A 1 91 ? 12.805 0.290 -17.723 1.00 83.94 91 GLY A C 1
ATOM 740 O O . GLY A 1 91 ? 12.023 -0.252 -18.500 1.00 83.94 91 GLY A O 1
ATOM 741 N N . LYS A 1 92 ? 14.130 0.123 -17.857 1.00 86.50 92 LYS A N 1
ATOM 742 C CA . LYS A 1 92 ? 14.770 -0.658 -18.935 1.00 86.50 92 LYS A CA 1
ATOM 743 C C . LYS A 1 92 ? 14.470 -2.151 -18.847 1.00 86.50 92 LYS A C 1
ATOM 745 O O . LYS A 1 92 ? 14.599 -2.864 -19.841 1.00 86.50 92 LYS A O 1
ATOM 750 N N . ARG A 1 93 ? 14.099 -2.634 -17.659 1.00 83.38 93 ARG A N 1
ATOM 751 C CA . ARG A 1 93 ? 13.704 -4.021 -17.426 1.00 83.38 93 ARG A CA 1
ATOM 752 C C . ARG A 1 93 ? 12.237 -4.098 -17.006 1.00 83.38 93 ARG A C 1
ATOM 754 O O . ARG A 1 93 ? 11.883 -3.529 -15.975 1.00 83.38 93 ARG A O 1
ATOM 761 N N . PRO A 1 94 ? 11.400 -4.874 -17.716 1.00 82.94 94 PRO A N 1
ATOM 762 C CA . PRO A 1 94 ? 10.040 -5.130 -17.269 1.00 82.94 94 PRO A CA 1
ATOM 763 C C . PRO A 1 94 ? 10.048 -5.937 -15.966 1.00 82.94 94 PRO A C 1
ATOM 765 O O . PRO A 1 94 ? 10.806 -6.900 -15.804 1.00 82.94 94 PRO A O 1
ATOM 768 N N . ILE A 1 95 ? 9.173 -5.565 -15.034 1.00 85.81 95 ILE A N 1
ATOM 769 C CA . ILE A 1 95 ? 9.001 -6.276 -13.769 1.00 85.81 95 ILE A CA 1
ATOM 770 C C . ILE A 1 95 ? 7.921 -7.343 -13.962 1.00 85.81 95 ILE A C 1
ATOM 772 O O . ILE A 1 95 ? 6.736 -7.052 -14.093 1.00 85.81 95 ILE A O 1
ATOM 776 N N . SER A 1 96 ? 8.336 -8.609 -13.996 1.00 86.56 96 SER A N 1
ATOM 777 C CA . SER A 1 96 ? 7.416 -9.745 -14.113 1.00 86.56 96 SER A CA 1
ATOM 778 C C . SER A 1 96 ? 6.653 -10.014 -12.805 1.00 86.56 96 SER A C 1
ATOM 780 O O . SER A 1 96 ? 7.022 -9.537 -11.731 1.00 86.56 96 SER A O 1
ATOM 782 N N . ALA A 1 97 ? 5.621 -10.862 -12.871 1.00 85.50 97 ALA A N 1
ATOM 783 C CA . ALA A 1 97 ? 4.739 -11.158 -11.737 1.00 85.50 97 ALA A CA 1
ATOM 784 C C . ALA A 1 97 ? 5.464 -11.663 -10.472 1.00 85.50 97 ALA A C 1
ATOM 786 O O . ALA A 1 97 ? 5.071 -11.313 -9.361 1.00 85.50 97 ALA A O 1
ATOM 787 N N . ALA A 1 98 ? 6.519 -12.474 -10.607 1.00 88.25 98 ALA A N 1
ATOM 788 C CA . ALA A 1 98 ? 7.258 -12.995 -9.453 1.00 88.25 98 ALA A CA 1
ATOM 789 C C . ALA A 1 98 ? 8.046 -11.893 -8.702 1.00 88.25 98 ALA A C 1
ATOM 791 O O . ALA A 1 98 ? 7.805 -11.725 -7.502 1.00 88.25 98 ALA A O 1
ATOM 792 N N . PRO A 1 99 ? 8.902 -11.087 -9.367 1.00 88.00 99 PRO A N 1
ATOM 793 C CA . PRO A 1 99 ? 9.499 -9.892 -8.768 1.00 88.00 99 PRO A CA 1
ATOM 794 C C . PRO A 1 99 ? 8.472 -8.925 -8.171 1.00 88.00 99 PRO A C 1
ATOM 796 O O . PRO A 1 99 ? 8.647 -8.472 -7.045 1.00 88.00 99 PRO A O 1
ATOM 799 N N . ALA A 1 100 ? 7.365 -8.675 -8.873 1.00 87.06 100 ALA A N 1
ATOM 800 C CA . ALA A 1 100 ? 6.315 -7.775 -8.408 1.00 87.06 100 ALA A CA 1
ATOM 801 C C . ALA A 1 100 ? 5.646 -8.236 -7.107 1.00 87.06 100 ALA A C 1
ATOM 803 O O . ALA A 1 100 ? 5.381 -7.427 -6.220 1.00 87.06 100 ALA A O 1
ATOM 804 N N . ARG A 1 101 ? 5.384 -9.542 -6.958 1.00 85.12 101 ARG A N 1
ATOM 805 C CA . ARG A 1 101 ? 4.868 -10.109 -5.700 1.00 85.12 101 ARG A CA 1
ATOM 806 C C . ARG A 1 101 ? 5.852 -9.909 -4.558 1.00 85.12 101 ARG A C 1
ATOM 808 O O . ARG A 1 101 ? 5.439 -9.530 -3.467 1.00 85.12 101 ARG A O 1
ATOM 815 N N . LYS A 1 102 ? 7.142 -10.130 -4.815 1.00 88.38 102 LYS A N 1
ATOM 816 C CA . LYS A 1 102 ? 8.186 -9.964 -3.802 1.00 88.38 102 LYS A CA 1
ATOM 817 C C . LYS A 1 102 ? 8.355 -8.497 -3.397 1.00 88.38 102 LYS A C 1
ATOM 819 O O . LYS A 1 102 ? 8.454 -8.215 -2.209 1.00 88.38 102 LYS A O 1
ATOM 824 N N . LEU A 1 103 ? 8.292 -7.570 -4.356 1.00 87.38 103 LEU A N 1
ATOM 825 C CA . LEU A 1 103 ? 8.255 -6.129 -4.084 1.00 87.38 103 LEU A CA 1
ATOM 826 C C . LEU A 1 103 ? 7.034 -5.744 -3.255 1.00 87.38 103 LEU A C 1
ATOM 828 O O . LEU A 1 103 ? 7.186 -5.054 -2.256 1.00 87.38 103 LEU A O 1
ATOM 832 N N . GLY A 1 104 ? 5.849 -6.247 -3.607 1.00 82.88 104 GLY A N 1
ATOM 833 C CA . GLY A 1 104 ? 4.633 -5.996 -2.838 1.00 82.88 104 GLY A CA 1
ATOM 834 C C . GLY A 1 104 ? 4.728 -6.469 -1.384 1.00 82.88 104 GLY A C 1
ATOM 835 O O . GLY A 1 104 ? 4.249 -5.785 -0.490 1.00 82.88 104 GLY A O 1
ATOM 836 N N . GLN A 1 105 ? 5.408 -7.588 -1.121 1.00 83.88 105 GLN A N 1
ATOM 837 C CA . GLN A 1 105 ? 5.654 -8.071 0.245 1.00 83.88 105 GLN A CA 1
ATOM 838 C C . GLN A 1 105 ? 6.660 -7.199 1.008 1.00 83.88 105 GLN A C 1
ATOM 840 O O . GLN A 1 105 ? 6.430 -6.875 2.170 1.00 83.88 105 GLN A O 1
ATOM 845 N N . ILE A 1 106 ? 7.770 -6.823 0.365 1.00 84.12 106 ILE A N 1
ATOM 846 C CA . ILE A 1 106 ? 8.847 -6.037 0.987 1.00 84.12 106 ILE A CA 1
ATOM 847 C C . ILE A 1 106 ? 8.377 -4.612 1.291 1.00 84.12 106 ILE A C 1
ATOM 849 O O . ILE A 1 106 ? 8.572 -4.117 2.397 1.00 84.12 106 ILE A O 1
ATOM 853 N N . LEU A 1 107 ? 7.740 -3.976 0.309 1.00 81.69 107 LEU A N 1
ATOM 854 C CA . LEU A 1 107 ? 7.256 -2.601 0.388 1.00 81.69 107 LEU A CA 1
ATOM 855 C C . LEU A 1 107 ? 5.851 -2.515 0.998 1.00 81.69 107 LEU A C 1
ATOM 857 O O . LEU A 1 107 ? 5.354 -1.419 1.203 1.00 81.69 107 LEU A O 1
ATOM 861 N N . ARG A 1 108 ? 5.210 -3.653 1.308 1.00 79.12 108 ARG A N 1
ATOM 862 C CA . ARG A 1 108 ? 3.823 -3.729 1.807 1.00 79.12 108 ARG A CA 1
ATOM 863 C C . ARG A 1 108 ? 2.851 -2.911 0.946 1.00 79.12 108 ARG A C 1
ATOM 865 O O . ARG A 1 108 ? 2.112 -2.070 1.440 1.00 79.12 108 ARG A O 1
ATOM 872 N N . VAL A 1 109 ? 2.887 -3.162 -0.362 1.00 78.50 109 VAL A N 1
ATOM 873 C CA . VAL A 1 109 ? 2.002 -2.545 -1.364 1.00 78.50 109 VAL A CA 1
ATOM 874 C C . VAL A 1 109 ? 1.440 -3.598 -2.322 1.00 78.50 109 VAL A C 1
ATOM 876 O O . VAL A 1 109 ? 1.917 -4.735 -2.391 1.00 78.50 109 VAL A O 1
ATOM 879 N N . LYS A 1 110 ? 0.430 -3.239 -3.124 1.00 79.31 110 LYS A N 1
ATOM 880 C CA . LYS A 1 110 ? -0.112 -4.148 -4.143 1.00 79.31 110 LYS A CA 1
ATOM 881 C C . LYS A 1 110 ? 0.957 -4.477 -5.191 1.00 79.31 110 LYS A C 1
ATOM 883 O O . LYS A 1 110 ? 1.473 -3.583 -5.851 1.00 79.31 110 LYS A O 1
ATOM 888 N N . SER A 1 111 ? 1.182 -5.762 -5.467 1.00 83.56 111 SER A N 1
ATOM 889 C CA . SER A 1 111 ? 2.075 -6.179 -6.567 1.00 83.56 111 SER A CA 1
ATOM 890 C C . SER A 1 111 ? 1.655 -5.640 -7.943 1.00 83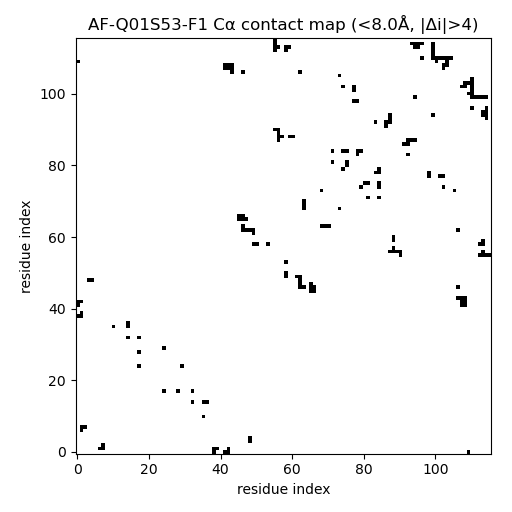.56 111 SER A C 1
ATOM 892 O O . SER A 1 111 ? 2.511 -5.425 -8.797 1.00 83.56 111 SER A O 1
ATOM 894 N N . GLY A 1 112 ? 0.358 -5.363 -8.136 1.00 82.88 112 GLY A N 1
ATOM 895 C CA . GLY A 1 112 ? -0.202 -4.769 -9.356 1.00 82.88 112 GLY A CA 1
ATOM 896 C C . GLY A 1 112 ? 0.430 -3.434 -9.763 1.00 82.88 112 GLY A C 1
ATOM 897 O O . GLY A 1 112 ? 0.448 -3.133 -10.953 1.00 82.88 112 GLY A O 1
ATOM 898 N N . LEU A 1 113 ? 1.021 -2.695 -8.816 1.00 80.75 113 LEU A N 1
ATOM 899 C CA . LEU A 1 113 ? 1.756 -1.455 -9.090 1.00 80.75 113 LEU A CA 1
ATOM 900 C C . LEU A 1 113 ? 2.962 -1.662 -10.014 1.00 80.75 113 LEU A C 1
ATOM 902 O O . LEU A 1 113 ? 3.405 -0.715 -10.649 1.00 80.75 113 LEU A O 1
ATOM 906 N N . PHE A 1 114 ? 3.483 -2.889 -10.121 1.00 84.38 114 PHE A N 1
ATOM 907 C CA . PHE A 1 114 ? 4.729 -3.157 -10.838 1.00 84.38 114 PHE A CA 1
ATOM 908 C C . PHE A 1 114 ? 4.553 -3.926 -12.160 1.00 84.38 114 PHE A C 1
ATOM 910 O O . PHE A 1 114 ? 5.505 -4.009 -12.927 1.00 84.38 114 PHE A O 1
ATOM 917 N N . VAL A 1 115 ? 3.372 -4.485 -12.471 1.00 79.75 115 VAL A N 1
ATOM 918 C CA . VAL A 1 115 ? 3.218 -5.536 -13.519 1.00 79.75 115 VAL A CA 1
ATOM 919 C C . VAL A 1 115 ? 2.439 -5.122 -14.772 1.00 79.75 115 VAL A C 1
ATOM 921 O O . VAL A 1 115 ? 2.050 -5.995 -15.542 1.00 79.75 115 VAL A O 1
ATOM 924 N N . ARG A 1 116 ? 2.150 -3.832 -14.958 1.00 63.28 116 ARG A N 1
ATOM 925 C CA . ARG A 1 116 ? 1.254 -3.375 -16.033 1.00 63.28 116 ARG A CA 1
ATOM 926 C C . ARG A 1 116 ? 1.768 -3.619 -17.459 1.00 63.28 116 ARG A C 1
ATOM 928 O O . ARG A 1 116 ? 2.899 -4.119 -17.653 1.00 63.28 116 ARG A O 1
#

Mean predicted aligned error: 9.86 Å